Protein AF-A0A660S9J2-F1 (afdb_monomer_lite)

Foldseek 3Di:
DDPPDPPPCCNAQVVVCCVVVNAAPDWDWDPDDPQAATKIWGFHPVPPTKIWIWGPQVPPPRTHTQDIPDPVDDHNPVSVRHDPPVSVVPD

Organism: NCBI:txid2250710

Sequence (91 aa):
MFKQGNRKGRNTDRGRIYLKYGKPDQIIRKGISQKYKSAEIWKYYNKGGMTFIFSDVNSTGDYILVYSSISTERTDPNWRNYIDPMWVQME

Radius of gyration: 13.15 Å; chains: 1; bounding box: 31×28×40 Å

Secondary structure (DSSP, 8-state):
--------GGGSHHHHHHHHH-S-SEEEEE---SSS--EEEEEEGGGTSEEEEEE-TTSSS--EEEEESSTTS---TTGGGTS-GGGTS--

pLDDT: mean 84.17, std 14.15, range [41.84, 95.19]

Structure (mmCIF, N/CA/C/O backbone):
data_AF-A0A660S9J2-F1
#
_entry.id   AF-A0A660S9J2-F1
#
loop_
_atom_site.group_PDB
_atom_site.id
_atom_site.type_symbol
_atom_site.label_atom_id
_atom_site.label_alt_id
_atom_site.label_comp_id
_atom_site.label_asym_id
_atom_site.label_entity_id
_atom_site.label_seq_id
_atom_site.pdbx_PDB_ins_code
_atom_site.Cartn_x
_atom_site.Cartn_y
_atom_site.Cartn_z
_atom_site.occupancy
_atom_site.B_iso_or_equiv
_atom_site.auth_seq_id
_atom_site.auth_comp_id
_atom_site.auth_asym_id
_atom_site.auth_atom_id
_atom_site.pdbx_PDB_model_num
ATOM 1 N N . MET A 1 1 ? 3.427 -14.928 -28.421 1.00 41.84 1 MET A N 1
ATOM 2 C CA . MET A 1 1 ? 3.669 -13.834 -27.452 1.00 41.84 1 MET A CA 1
ATOM 3 C C . MET A 1 1 ? 2.580 -13.908 -26.390 1.00 41.84 1 MET A C 1
ATOM 5 O O . MET A 1 1 ? 1.419 -13.682 -26.709 1.00 41.84 1 MET A O 1
ATOM 9 N N . PHE A 1 2 ? 2.900 -14.366 -25.178 1.00 46.03 2 PHE A N 1
ATOM 10 C CA . PHE A 1 2 ? 1.890 -14.653 -24.154 1.00 46.03 2 PHE A CA 1
ATOM 11 C C . PHE A 1 2 ? 1.381 -13.359 -23.518 1.00 46.03 2 PHE A C 1
ATOM 13 O O . PHE A 1 2 ? 2.111 -12.652 -22.830 1.00 46.03 2 PHE A O 1
ATOM 20 N N . LYS A 1 3 ? 0.104 -13.065 -23.761 1.00 42.81 3 LYS A N 1
ATOM 21 C CA . LYS A 1 3 ? -0.656 -11.961 -23.173 1.00 42.81 3 LYS A CA 1
ATOM 22 C C . LYS A 1 3 ? -0.962 -12.295 -21.706 1.00 42.81 3 LYS A C 1
ATOM 24 O O . LYS A 1 3 ? -2.074 -12.694 -21.374 1.00 42.81 3 LYS A O 1
ATOM 29 N N . GLN A 1 4 ? 0.036 -12.214 -20.828 1.00 56.41 4 GLN A N 1
ATOM 30 C CA . GLN A 1 4 ? -0.188 -12.351 -19.390 1.00 56.41 4 GLN A CA 1
ATOM 31 C C . GLN A 1 4 ? -0.539 -10.986 -18.804 1.00 56.41 4 GLN A C 1
ATOM 33 O O . GLN A 1 4 ? 0.295 -10.098 -18.705 1.00 56.41 4 GLN A O 1
ATOM 38 N N . GLY A 1 5 ? -1.808 -10.819 -18.452 1.00 45.97 5 GLY A N 1
ATOM 39 C CA . GLY A 1 5 ? -2.292 -9.615 -17.781 1.00 45.97 5 GLY A CA 1
ATOM 40 C C . GLY A 1 5 ? -3.795 -9.608 -17.536 1.00 45.97 5 GLY A C 1
ATOM 41 O O . GLY A 1 5 ? -4.381 -8.554 -17.346 1.00 45.97 5 GLY A O 1
ATOM 42 N N . ASN A 1 6 ? -4.450 -10.772 -17.558 1.00 43.94 6 ASN A N 1
ATOM 43 C CA . ASN A 1 6 ? -5.884 -10.907 -17.285 1.00 43.94 6 ASN A CA 1
ATOM 44 C C . ASN A 1 6 ? -6.169 -11.116 -15.784 1.00 43.94 6 ASN A C 1
ATOM 46 O O . ASN A 1 6 ? -7.148 -11.764 -15.413 1.00 43.94 6 ASN A O 1
ATOM 50 N N . ARG A 1 7 ? -5.345 -10.558 -14.886 1.00 52.41 7 ARG A N 1
ATOM 51 C CA . ARG A 1 7 ? -5.779 -10.367 -13.497 1.00 52.41 7 ARG A CA 1
ATOM 52 C C . ARG A 1 7 ? -6.734 -9.179 -13.494 1.00 52.41 7 ARG A C 1
ATOM 54 O O . ARG A 1 7 ? -6.328 -8.038 -13.309 1.00 52.41 7 ARG A O 1
ATOM 61 N N . LYS A 1 8 ? -8.015 -9.467 -13.769 1.00 51.06 8 LYS A N 1
ATOM 62 C CA . LYS A 1 8 ? -9.156 -8.561 -13.552 1.00 51.06 8 LYS A CA 1
ATOM 63 C C . LYS A 1 8 ? -8.877 -7.747 -12.289 1.00 51.06 8 LYS A C 1
ATOM 65 O O . LYS A 1 8 ? -8.623 -8.356 -11.254 1.00 51.06 8 LYS A O 1
ATOM 70 N N . GLY A 1 9 ? -8.934 -6.414 -12.352 1.00 52.97 9 GLY A N 1
ATOM 71 C CA . GLY A 1 9 ? -8.516 -5.514 -11.262 1.00 52.97 9 GLY A CA 1
ATOM 72 C C . GLY A 1 9 ? -9.085 -5.838 -9.867 1.00 52.97 9 GLY A C 1
ATOM 73 O O . GLY A 1 9 ? -8.490 -5.458 -8.863 1.00 52.97 9 GLY A O 1
ATOM 74 N N . ARG A 1 10 ? -10.170 -6.624 -9.791 1.00 51.19 10 ARG A N 1
ATOM 75 C CA . ARG A 1 10 ? -10.760 -7.195 -8.568 1.00 51.19 10 ARG A CA 1
ATOM 76 C C . ARG A 1 10 ? -9.854 -8.180 -7.806 1.00 51.19 10 ARG A C 1
ATOM 78 O O . ARG A 1 10 ? -10.018 -8.306 -6.600 1.00 51.19 10 ARG A O 1
ATOM 85 N N . ASN A 1 11 ? -8.905 -8.838 -8.473 1.00 62.22 11 ASN A N 1
ATOM 86 C CA . ASN A 1 11 ? -7.952 -9.770 -7.851 1.00 62.22 11 ASN A CA 1
ATOM 87 C C . ASN A 1 11 ? -6.617 -9.105 -7.476 1.00 62.22 11 ASN A C 1
ATOM 89 O O . ASN A 1 11 ? -5.683 -9.801 -7.092 1.00 62.22 11 ASN A O 1
ATOM 93 N N . THR A 1 12 ? -6.506 -7.782 -7.617 1.00 83.50 12 THR A N 1
ATOM 94 C CA . THR A 1 12 ? -5.321 -7.039 -7.170 1.00 83.50 12 THR A CA 1
ATOM 95 C C . THR A 1 12 ? -5.525 -6.556 -5.741 1.00 83.50 12 THR A C 1
ATOM 97 O O . THR A 1 12 ? -6.656 -6.263 -5.338 1.00 83.50 12 THR A O 1
ATOM 100 N N . ASP A 1 13 ? -4.441 -6.413 -4.981 1.00 89.38 13 ASP A N 1
ATOM 101 C CA . ASP A 1 13 ? -4.524 -5.897 -3.613 1.00 89.38 13 ASP A CA 1
ATOM 102 C C . ASP A 1 13 ? -5.169 -4.507 -3.558 1.00 89.38 13 ASP A C 1
ATOM 104 O O . ASP A 1 13 ? -5.964 -4.228 -2.661 1.00 89.38 13 ASP A O 1
ATOM 108 N N . ARG A 1 14 ? -4.914 -3.660 -4.563 1.00 91.19 14 ARG A N 1
ATOM 109 C CA . ARG A 1 14 ? -5.575 -2.354 -4.706 1.00 91.19 14 ARG A CA 1
ATOM 110 C C . ARG A 1 14 ? -7.088 -2.486 -4.826 1.00 91.19 14 ARG A C 1
ATOM 112 O O . ARG A 1 14 ? -7.820 -1.779 -4.141 1.00 91.19 14 ARG A O 1
ATOM 119 N N . GLY A 1 15 ? -7.565 -3.415 -5.656 1.00 89.31 15 GLY A N 1
ATOM 120 C CA . GLY A 1 15 ? -8.994 -3.702 -5.790 1.00 89.31 15 GLY A CA 1
ATOM 121 C C . GLY A 1 15 ? -9.613 -4.180 -4.476 1.00 89.31 15 GLY A C 1
ATOM 122 O O . GLY A 1 15 ? -10.679 -3.705 -4.091 1.00 89.31 15 GLY A O 1
ATOM 123 N N . ARG A 1 16 ? -8.922 -5.063 -3.744 1.00 91.38 16 ARG A N 1
ATOM 124 C CA . ARG A 1 16 ? -9.366 -5.550 -2.429 1.00 91.38 16 ARG A CA 1
ATOM 125 C C . ARG A 1 16 ? -9.477 -4.418 -1.403 1.00 91.38 16 ARG A C 1
ATOM 127 O O . ARG A 1 16 ? -10.505 -4.312 -0.736 1.00 91.38 16 ARG A O 1
ATOM 134 N N . ILE A 1 17 ? -8.455 -3.565 -1.300 1.00 92.50 17 ILE A N 1
ATOM 135 C CA . ILE A 1 17 ? -8.458 -2.415 -0.386 1.00 92.50 17 ILE A CA 1
ATOM 136 C C . ILE A 1 17 ? -9.546 -1.413 -0.781 1.00 92.50 17 ILE A C 1
ATOM 138 O O . ILE A 1 17 ? -10.288 -0.966 0.088 1.00 92.50 17 ILE A O 1
ATOM 142 N N . TYR A 1 18 ? -9.722 -1.129 -2.074 1.00 91.56 18 TYR A N 1
ATOM 143 C CA . TYR A 1 18 ? -10.772 -0.224 -2.547 1.00 91.56 18 TYR A CA 1
ATOM 144 C C . TYR A 1 18 ? -12.177 -0.737 -2.215 1.00 91.56 18 TYR A C 1
ATOM 146 O O . TYR A 1 18 ? -13.034 0.027 -1.789 1.00 91.56 18 TYR A O 1
ATOM 154 N N . LEU A 1 19 ? -12.437 -2.037 -2.379 1.0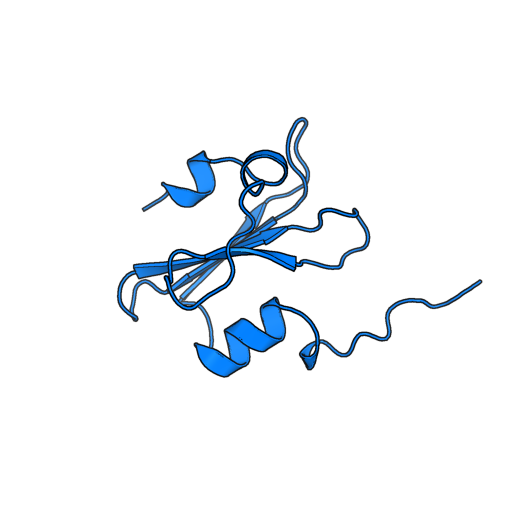0 90.62 19 LEU A N 1
ATOM 155 C CA . LEU A 1 19 ? -13.744 -2.614 -2.051 1.00 90.62 19 LEU A CA 1
ATOM 156 C C . LEU A 1 19 ? -14.020 -2.617 -0.543 1.00 90.62 19 LEU A C 1
ATOM 158 O O . LEU A 1 19 ? -15.165 -2.441 -0.139 1.00 90.62 19 LEU A O 1
ATOM 162 N N . LYS A 1 20 ? -12.987 -2.813 0.286 1.00 90.94 20 LYS A N 1
ATOM 163 C CA . LYS A 1 20 ? -13.125 -2.877 1.748 1.00 90.94 20 LYS A CA 1
ATOM 164 C C . LYS A 1 20 ? -13.200 -1.495 2.404 1.00 90.94 20 LYS A C 1
ATOM 166 O O . LYS A 1 20 ? -14.014 -1.291 3.297 1.00 90.94 20 LYS A O 1
ATOM 171 N N . TYR A 1 21 ? -12.361 -0.555 1.973 1.00 91.44 21 TYR A N 1
ATOM 172 C CA . TYR A 1 21 ? -12.212 0.764 2.599 1.00 91.44 21 TYR A CA 1
ATOM 173 C C . TYR A 1 21 ? -12.826 1.903 1.773 1.00 91.44 21 TYR A C 1
ATOM 175 O O . TYR A 1 21 ? -13.033 3.003 2.293 1.00 91.44 21 TYR A O 1
ATOM 183 N N . GLY A 1 22 ? -13.200 1.644 0.521 1.00 91.50 22 GLY A N 1
ATOM 184 C CA . GLY A 1 22 ? -13.741 2.630 -0.408 1.00 91.50 22 GLY A CA 1
ATOM 185 C C . GLY A 1 22 ? -12.653 3.402 -1.153 1.00 91.50 22 GLY A C 1
ATOM 186 O O . GLY A 1 22 ? -11.506 2.974 -1.258 1.00 91.50 22 GLY A O 1
ATOM 187 N N . LYS A 1 23 ? -13.029 4.569 -1.682 1.00 92.44 23 LYS A N 1
ATOM 188 C CA . LYS A 1 23 ? -12.100 5.472 -2.364 1.00 92.44 23 LYS A CA 1
ATOM 189 C C . LYS A 1 23 ? -11.144 6.123 -1.348 1.00 92.44 23 LYS A C 1
ATOM 191 O O . LYS A 1 23 ? -11.639 6.637 -0.345 1.00 92.44 23 LYS A O 1
ATOM 196 N N . PRO A 1 24 ? -9.823 6.140 -1.602 1.00 93.69 24 PRO A N 1
ATOM 197 C CA . PRO A 1 24 ? -8.880 6.893 -0.780 1.00 93.69 24 PRO A CA 1
ATOM 198 C C . PRO A 1 24 ? -9.096 8.401 -0.925 1.00 93.69 24 PRO A C 1
ATOM 200 O O . PRO A 1 24 ? -9.486 8.879 -1.993 1.00 93.69 24 PRO A O 1
ATOM 203 N N . ASP A 1 25 ? -8.785 9.144 0.134 1.00 93.50 25 ASP A N 1
ATOM 204 C CA . ASP A 1 25 ? -8.811 10.608 0.121 1.00 93.50 25 ASP A CA 1
ATOM 205 C C . ASP A 1 25 ? -7.684 11.158 -0.764 1.00 93.50 25 ASP A C 1
ATOM 207 O O . ASP A 1 25 ? -7.876 12.118 -1.511 1.00 93.50 25 ASP A O 1
ATOM 211 N N . GLN A 1 26 ? -6.514 10.509 -0.734 1.00 93.31 26 GLN A N 1
ATOM 212 C CA . GLN A 1 26 ? -5.361 10.893 -1.541 1.00 93.31 26 GLN A CA 1
ATOM 213 C C . GLN A 1 26 ? -4.656 9.675 -2.140 1.00 93.31 26 GLN A C 1
ATOM 215 O O . GLN A 1 26 ? -4.453 8.660 -1.473 1.00 93.31 26 GLN A O 1
ATOM 220 N N . ILE A 1 27 ? -4.238 9.810 -3.401 1.00 94.00 27 ILE A N 1
ATOM 221 C CA . ILE A 1 27 ? -3.391 8.841 -4.099 1.00 94.00 27 ILE A CA 1
ATOM 222 C C . ILE A 1 27 ? -2.100 9.547 -4.504 1.00 94.00 27 ILE A C 1
ATOM 224 O O . ILE A 1 27 ? -2.125 10.476 -5.309 1.00 94.00 27 ILE A O 1
ATOM 228 N N . ILE A 1 28 ? -0.967 9.092 -3.973 1.00 94.25 28 ILE A N 1
ATOM 229 C CA . ILE A 1 28 ? 0.364 9.594 -4.322 1.00 94.25 28 ILE A CA 1
ATOM 230 C C . ILE A 1 28 ? 1.088 8.505 -5.104 1.00 94.25 28 ILE A C 1
ATOM 232 O O . ILE A 1 28 ? 1.327 7.410 -4.598 1.00 94.25 28 ILE A O 1
ATOM 236 N N . ARG A 1 29 ? 1.472 8.812 -6.342 1.00 93.19 29 ARG A N 1
ATOM 237 C CA . ARG A 1 29 ? 2.247 7.903 -7.190 1.00 93.19 29 ARG A CA 1
ATOM 238 C C . ARG A 1 29 ? 3.722 8.253 -7.108 1.00 93.19 29 ARG A C 1
ATOM 240 O O . ARG A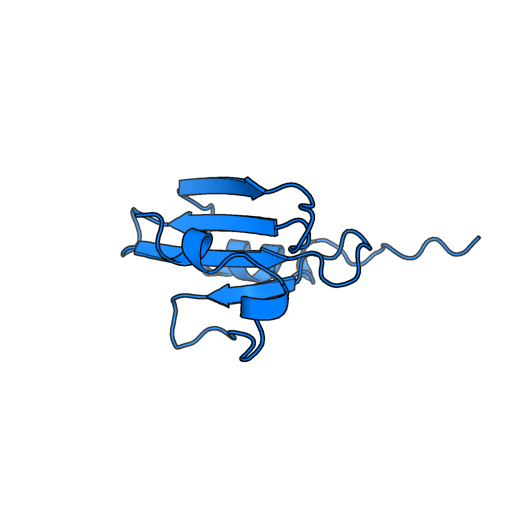 1 29 ? 4.108 9.401 -7.318 1.00 93.19 29 ARG A O 1
ATOM 247 N N . LYS A 1 30 ? 4.545 7.256 -6.810 1.00 92.00 30 LYS A N 1
ATOM 248 C CA . LYS A 1 30 ? 6.001 7.343 -6.804 1.00 92.00 30 LYS A CA 1
ATOM 249 C C . LYS A 1 30 ? 6.533 6.543 -7.985 1.00 92.00 30 LYS A C 1
ATOM 251 O O . LYS A 1 30 ? 6.198 5.370 -8.156 1.00 92.00 30 LYS A O 1
ATOM 256 N N . GLY A 1 31 ? 7.330 7.204 -8.820 1.00 88.12 31 GLY A N 1
ATOM 257 C CA . GLY A 1 31 ? 8.043 6.550 -9.911 1.00 88.12 31 GLY A CA 1
ATOM 258 C C . GLY A 1 31 ? 9.129 5.610 -9.393 1.00 88.12 31 GLY A C 1
ATOM 259 O O . GLY A 1 31 ? 9.417 5.565 -8.197 1.00 88.12 31 GLY A O 1
ATOM 260 N N . ILE A 1 32 ? 9.737 4.865 -10.313 1.00 85.19 32 ILE A N 1
ATOM 261 C CA . ILE A 1 32 ? 10.949 4.097 -10.020 1.00 85.19 32 ILE A CA 1
ATOM 262 C C . ILE A 1 32 ? 12.053 5.084 -9.615 1.00 85.19 32 ILE A C 1
ATOM 264 O O . ILE A 1 32 ? 12.241 6.106 -10.274 1.00 85.19 32 ILE A O 1
ATOM 268 N N . SER A 1 33 ? 12.772 4.781 -8.537 1.00 84.00 33 SER A N 1
ATOM 269 C CA . SER A 1 33 ? 13.963 5.518 -8.114 1.00 84.00 33 SER A CA 1
ATOM 270 C C . SER A 1 33 ? 15.195 4.616 -8.177 1.00 84.00 33 SER A C 1
ATOM 272 O O . SER A 1 33 ? 15.097 3.425 -8.468 1.00 84.00 33 SER A O 1
ATOM 274 N N . GLN A 1 34 ? 16.373 5.170 -7.887 1.00 81.69 34 GLN A N 1
ATOM 275 C CA . GLN A 1 34 ? 17.631 4.418 -7.914 1.00 81.69 34 GLN A CA 1
ATOM 276 C C . GLN A 1 34 ? 17.652 3.242 -6.918 1.00 81.69 34 GLN A C 1
ATOM 278 O O . GLN A 1 34 ? 18.375 2.274 -7.131 1.00 81.69 34 GLN A O 1
ATOM 283 N N . LYS A 1 35 ? 16.848 3.319 -5.846 1.00 85.00 35 LYS A N 1
ATOM 284 C CA . LYS A 1 35 ? 16.796 2.322 -4.767 1.00 85.00 35 LYS A CA 1
ATOM 285 C C . LYS A 1 35 ? 15.451 1.599 -4.654 1.00 85.00 35 LYS A C 1
ATOM 287 O O . LYS A 1 35 ? 15.427 0.453 -4.219 1.00 85.00 35 LYS A O 1
ATOM 292 N N . TYR A 1 36 ? 14.345 2.241 -5.030 1.00 87.69 36 TYR A N 1
ATOM 293 C CA . TYR A 1 36 ? 12.997 1.730 -4.777 1.00 87.69 36 TYR A CA 1
ATOM 294 C C . TYR A 1 36 ? 12.199 1.552 -6.067 1.00 87.69 36 TYR A C 1
ATOM 296 O O . TYR A 1 36 ? 12.367 2.284 -7.047 1.00 87.69 36 TYR A O 1
ATOM 304 N N . LYS A 1 37 ? 11.298 0.568 -6.054 1.00 87.69 37 LYS A N 1
ATOM 305 C CA . LYS A 1 37 ? 10.377 0.319 -7.165 1.00 87.69 37 LYS A CA 1
ATOM 306 C C . LYS A 1 37 ? 9.267 1.367 -7.176 1.00 87.69 37 LYS A C 1
ATOM 308 O O . LYS A 1 37 ? 9.025 2.051 -6.181 1.00 87.69 37 LYS A O 1
ATOM 313 N N . SER A 1 38 ? 8.569 1.481 -8.306 1.00 92.44 38 SER A N 1
ATOM 314 C CA . SER A 1 38 ? 7.387 2.337 -8.374 1.00 92.44 38 SER A CA 1
ATOM 315 C C . SER A 1 38 ? 6.353 1.901 -7.345 1.00 92.44 38 SER A C 1
ATOM 317 O O . SER A 1 38 ? 6.095 0.705 -7.177 1.00 92.44 38 SER A O 1
ATOM 319 N N . ALA A 1 39 ? 5.730 2.877 -6.699 1.00 93.06 39 ALA A N 1
ATOM 320 C CA . ALA A 1 39 ? 4.751 2.640 -5.656 1.00 93.06 39 ALA A CA 1
ATOM 321 C C . ALA A 1 39 ? 3.553 3.580 -5.770 1.00 93.06 39 ALA A C 1
ATOM 323 O O . ALA A 1 39 ? 3.631 4.666 -6.342 1.00 93.06 39 ALA A O 1
ATOM 324 N N 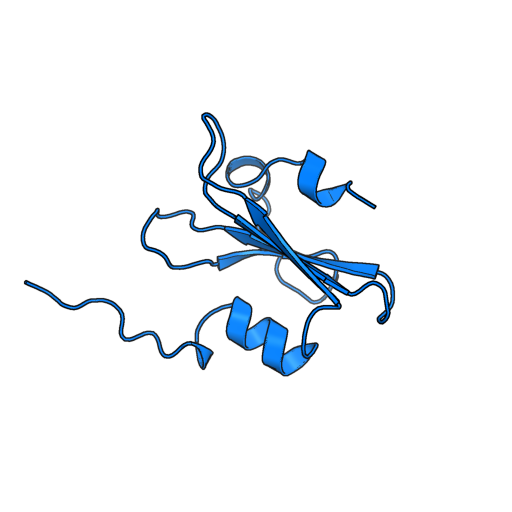. GLU A 1 40 ? 2.434 3.159 -5.202 1.00 94.62 40 GLU A N 1
ATOM 325 C CA . GLU A 1 40 ? 1.224 3.952 -5.072 1.00 94.62 40 GLU A CA 1
ATOM 326 C C . GLU A 1 40 ? 0.812 3.965 -3.601 1.00 94.62 40 GLU A C 1
ATOM 328 O O . GLU A 1 40 ? 0.614 2.918 -2.991 1.00 94.62 40 GLU A O 1
ATOM 333 N N . ILE A 1 41 ? 0.732 5.158 -3.021 1.00 95.06 41 ILE A N 1
ATOM 334 C CA . ILE A 1 41 ? 0.402 5.386 -1.616 1.00 95.06 41 ILE A CA 1
ATOM 335 C C . ILE A 1 41 ? -1.030 5.896 -1.574 1.00 95.06 41 ILE A C 1
ATOM 337 O O . ILE A 1 41 ? -1.351 6.914 -2.187 1.00 95.06 41 ILE A O 1
ATOM 341 N N . TRP A 1 42 ? -1.892 5.179 -0.873 1.00 95.19 42 TRP A N 1
ATOM 342 C CA . TRP A 1 42 ? -3.283 5.536 -0.650 1.00 95.19 42 TRP A CA 1
ATOM 343 C C . TRP A 1 42 ? -3.445 5.977 0.797 1.00 95.19 42 TRP A C 1
ATOM 345 O O . TRP A 1 42 ? -3.160 5.202 1.712 1.00 95.19 42 TRP A O 1
ATOM 355 N N . LYS A 1 43 ? -3.918 7.207 0.992 1.00 93.19 43 LYS A N 1
ATOM 356 C CA . LYS A 1 43 ? -4.180 7.777 2.313 1.00 93.19 43 LYS A CA 1
ATOM 357 C C . LYS A 1 43 ? -5.672 7.995 2.525 1.00 93.19 43 LYS A C 1
ATOM 359 O O . LYS A 1 43 ? -6.374 8.448 1.619 1.00 93.19 43 LYS A O 1
ATOM 364 N N . TYR A 1 44 ? -6.127 7.683 3.732 1.00 92.12 44 TYR A N 1
ATOM 365 C CA . TYR A 1 44 ? -7.496 7.849 4.202 1.00 92.12 44 TYR A CA 1
ATOM 366 C C . TYR A 1 44 ? -7.487 8.708 5.471 1.00 92.12 44 TYR A C 1
ATOM 368 O O . TYR A 1 44 ? -7.561 8.195 6.592 1.00 92.12 44 TYR A O 1
ATOM 376 N N . TYR A 1 45 ? -7.357 10.019 5.293 1.00 87.06 45 TYR A N 1
ATOM 377 C CA . TYR A 1 45 ? -7.343 10.989 6.384 1.00 87.06 45 TYR A CA 1
ATOM 378 C C . TYR A 1 45 ? -8.688 11.030 7.119 1.00 87.06 45 TYR A C 1
ATOM 380 O O . TYR A 1 45 ? -8.729 11.021 8.347 1.00 87.06 45 TYR A O 1
ATOM 388 N N . ASN A 1 46 ? -9.796 10.953 6.377 1.00 80.56 46 ASN A N 1
ATOM 389 C CA . ASN A 1 46 ? -11.148 11.075 6.928 1.00 80.56 46 ASN A CA 1
ATOM 390 C C . ASN A 1 46 ? -11.636 9.812 7.659 1.00 80.56 46 ASN A C 1
ATOM 392 O O . ASN A 1 46 ? -12.698 9.825 8.278 1.00 80.56 46 ASN A O 1
ATOM 396 N N . LYS A 1 47 ? -10.886 8.704 7.588 1.00 75.12 47 LYS A N 1
ATOM 397 C CA . LYS A 1 47 ? -11.253 7.406 8.181 1.00 75.12 47 LYS A CA 1
ATOM 398 C C . LYS A 1 47 ? -10.266 6.948 9.257 1.00 75.12 47 LYS A C 1
ATOM 400 O O . LYS A 1 47 ? -9.990 5.760 9.372 1.00 75.12 47 LYS A O 1
ATOM 405 N N . GLY A 1 48 ? -9.724 7.883 10.035 1.00 75.38 48 GLY A N 1
ATOM 406 C CA . GLY A 1 48 ? -8.822 7.561 11.146 1.00 75.38 48 GLY A CA 1
ATOM 407 C C . GLY A 1 48 ? -7.360 7.369 10.739 1.00 75.38 48 GLY A C 1
ATOM 408 O O . GLY A 1 48 ? -6.649 6.621 11.401 1.00 75.38 48 GLY A O 1
ATOM 409 N N . GLY A 1 49 ? -6.914 8.020 9.658 1.00 86.19 49 GLY A N 1
ATOM 410 C CA . GLY A 1 49 ? -5.495 8.064 9.285 1.00 86.19 49 GLY A CA 1
ATOM 411 C C . GLY A 1 49 ? -4.950 6.738 8.750 1.00 86.19 49 GLY A C 1
ATOM 412 O O . GLY A 1 49 ? -3.892 6.274 9.173 1.00 86.19 49 GLY A O 1
ATOM 413 N N . MET A 1 50 ? -5.672 6.092 7.829 1.00 91.69 50 MET A N 1
ATOM 414 C CA . MET A 1 50 ? -5.207 4.829 7.243 1.00 91.69 50 MET A CA 1
ATOM 415 C C . MET A 1 50 ? -4.253 5.080 6.075 1.00 91.69 50 MET A C 1
ATOM 417 O O . MET A 1 50 ? -4.549 5.887 5.192 1.00 91.69 50 MET A O 1
ATOM 421 N N . THR A 1 51 ? -3.165 4.319 6.014 1.00 93.31 51 THR A N 1
ATOM 422 C CA . THR A 1 51 ? -2.181 4.386 4.933 1.00 93.31 51 THR A CA 1
ATOM 423 C C . THR A 1 51 ? -1.945 2.995 4.373 1.00 93.31 51 THR A C 1
ATOM 425 O O . THR A 1 51 ? -1.661 2.048 5.107 1.00 93.31 51 THR A O 1
ATOM 428 N N . PHE A 1 52 ? -2.032 2.884 3.052 1.00 94.94 52 PHE A N 1
ATOM 429 C CA . PHE A 1 52 ? -1.718 1.673 2.306 1.00 94.94 52 PHE A CA 1
ATOM 430 C C . PHE A 1 52 ? -0.707 2.011 1.226 1.00 94.94 52 PHE A C 1
ATOM 432 O O . PHE A 1 52 ? -0.880 2.990 0.504 1.00 94.94 52 PHE A O 1
ATOM 439 N N . ILE A 1 53 ? 0.339 1.205 1.097 1.00 95.06 53 ILE A N 1
ATOM 440 C CA . ILE A 1 53 ? 1.357 1.391 0.071 1.00 95.06 53 ILE A CA 1
ATOM 441 C C . ILE A 1 53 ? 1.440 0.125 -0.758 1.00 95.06 53 ILE A C 1
ATOM 443 O O . ILE A 1 53 ? 1.673 -0.972 -0.244 1.00 95.06 53 ILE A O 1
ATOM 447 N N . PHE A 1 54 ? 1.264 0.307 -2.059 1.00 94.81 54 PHE A N 1
ATOM 448 C CA . PHE A 1 54 ? 1.365 -0.744 -3.049 1.00 94.81 54 PHE A CA 1
ATOM 449 C C . PHE A 1 54 ? 2.634 -0.545 -3.862 1.00 94.81 54 PHE A C 1
ATOM 451 O O . PHE A 1 54 ? 2.920 0.578 -4.265 1.00 94.81 54 PHE A O 1
ATOM 458 N N . SER A 1 55 ? 3.384 -1.606 -4.136 1.00 93.75 55 SER A N 1
ATOM 459 C CA . SER A 1 55 ? 4.622 -1.527 -4.917 1.00 93.75 55 SER A CA 1
ATOM 460 C C . SER A 1 55 ? 4.627 -2.564 -6.030 1.00 93.75 55 SER A C 1
ATOM 462 O O . SER A 1 55 ? 4.181 -3.694 -5.834 1.00 93.75 55 SER A O 1
ATOM 464 N N . ASP A 1 56 ? 5.142 -2.179 -7.196 1.00 90.75 56 ASP A N 1
ATOM 465 C CA . ASP A 1 56 ? 5.393 -3.102 -8.303 1.00 90.75 56 ASP A CA 1
ATOM 466 C C . ASP A 1 56 ? 6.765 -3.762 -8.126 1.00 90.75 56 ASP A C 1
ATOM 468 O O . ASP A 1 56 ? 7.760 -3.418 -8.774 1.00 90.75 56 ASP A O 1
ATOM 472 N N . VAL A 1 57 ? 6.815 -4.707 -7.186 1.00 87.38 57 VAL A N 1
ATOM 473 C CA . VAL A 1 57 ? 8.041 -5.407 -6.782 1.00 87.38 57 VAL A CA 1
ATOM 474 C C . VAL A 1 57 ? 8.711 -6.098 -7.972 1.00 87.38 57 VAL A C 1
ATOM 476 O O . VAL A 1 57 ? 9.931 -6.028 -8.128 1.00 87.38 57 VAL A O 1
ATOM 479 N N . ASN A 1 58 ? 7.906 -6.700 -8.851 1.00 84.69 58 ASN A N 1
ATOM 480 C CA . ASN A 1 58 ? 8.385 -7.465 -10.000 1.00 84.69 58 ASN A CA 1
ATOM 481 C C . ASN A 1 58 ? 8.586 -6.614 -11.264 1.00 84.69 58 ASN A C 1
ATOM 483 O O . ASN A 1 58 ? 9.051 -7.143 -12.268 1.00 84.69 58 ASN A O 1
ATOM 487 N N . SER A 1 59 ? 8.262 -5.314 -11.237 1.00 82.88 59 SER A N 1
ATOM 488 C CA . SER A 1 59 ? 8.326 -4.435 -12.421 1.00 82.88 59 SER A CA 1
ATOM 489 C C . SER A 1 59 ? 7.472 -4.956 -13.591 1.00 82.88 59 SER A C 1
ATOM 491 O O . SER A 1 59 ? 7.864 -4.894 -14.753 1.00 82.88 59 SER A O 1
ATOM 493 N N . THR A 1 60 ? 6.308 -5.517 -13.260 1.00 83.06 60 THR A N 1
ATOM 494 C CA . THR A 1 60 ? 5.354 -6.150 -14.195 1.00 83.06 60 THR A CA 1
ATOM 495 C C . THR A 1 60 ? 4.056 -5.355 -14.342 1.00 83.06 60 THR A C 1
ATOM 497 O O . THR A 1 60 ? 3.179 -5.733 -15.117 1.00 83.06 60 THR A O 1
ATOM 500 N N . GLY A 1 61 ? 3.908 -4.269 -13.583 1.00 82.62 61 GLY A N 1
ATOM 501 C CA . GLY A 1 61 ? 2.665 -3.527 -13.407 1.00 82.62 61 GLY A CA 1
ATOM 502 C C . GLY A 1 61 ? 1.716 -4.120 -12.356 1.00 82.62 61 GLY A C 1
ATOM 503 O O . GLY A 1 61 ? 0.633 -3.564 -12.151 1.00 82.62 61 GLY A O 1
ATOM 504 N N . ASP A 1 62 ? 2.092 -5.214 -11.678 1.00 85.31 62 ASP A N 1
ATOM 505 C CA . ASP A 1 62 ? 1.310 -5.816 -10.589 1.00 85.31 62 ASP A CA 1
ATOM 506 C C . ASP A 1 62 ? 1.704 -5.190 -9.242 1.00 85.31 62 ASP A C 1
ATOM 508 O O . ASP A 1 62 ? 2.689 -5.562 -8.603 1.00 85.31 62 ASP A O 1
ATOM 512 N N . TYR A 1 63 ? 0.928 -4.187 -8.833 1.00 90.19 63 TYR A N 1
ATOM 513 C CA . TYR A 1 63 ? 1.112 -3.488 -7.565 1.00 90.19 63 TYR A CA 1
ATOM 514 C C . TYR A 1 63 ? 0.501 -4.298 -6.420 1.00 90.19 63 TYR A C 1
ATOM 516 O O . TYR A 1 63 ? -0.724 -4.316 -6.245 1.00 90.19 63 TYR A O 1
ATOM 524 N N . ILE A 1 64 ? 1.368 -4.907 -5.615 1.00 91.44 64 ILE A N 1
ATOM 525 C CA . ILE A 1 64 ? 0.993 -5.674 -4.424 1.00 91.44 64 ILE A CA 1
ATOM 526 C C . ILE A 1 64 ? 1.045 -4.803 -3.171 1.00 91.44 64 ILE A C 1
ATOM 528 O O . ILE A 1 64 ? 1.834 -3.858 -3.100 1.00 91.44 64 ILE A O 1
ATOM 532 N N . LEU A 1 65 ? 0.222 -5.117 -2.171 1.00 93.62 65 LEU A N 1
ATOM 533 C CA . LEU A 1 65 ? 0.254 -4.437 -0.878 1.00 93.62 65 LEU A CA 1
ATOM 534 C C . LEU A 1 65 ? 1.530 -4.836 -0.134 1.00 93.62 65 LEU A C 1
ATOM 536 O O . LEU A 1 65 ? 1.691 -5.992 0.269 1.00 93.62 65 LEU A O 1
ATOM 540 N N . VAL A 1 66 ? 2.421 -3.862 0.051 1.00 94.06 66 VAL A N 1
ATOM 541 C CA . VAL A 1 66 ? 3.669 -4.046 0.803 1.00 94.06 66 VAL A CA 1
ATOM 542 C C . VAL A 1 66 ? 3.553 -3.500 2.220 1.00 94.06 66 VAL A C 1
ATOM 544 O O . VAL A 1 66 ? 4.114 -4.087 3.137 1.00 94.06 66 VAL A O 1
ATOM 547 N N . TYR A 1 67 ? 2.787 -2.427 2.424 1.00 94.44 67 TYR A N 1
ATOM 548 C CA . TYR A 1 67 ? 2.612 -1.813 3.737 1.00 94.44 67 TYR A CA 1
ATOM 549 C C . TYR A 1 67 ? 1.166 -1.388 3.980 1.00 94.44 67 TYR A C 1
ATOM 551 O O . TYR A 1 67 ? 0.550 -0.751 3.125 1.00 94.44 67 TYR A O 1
ATOM 559 N N . SER A 1 68 ? 0.654 -1.684 5.172 1.00 93.81 68 SER A N 1
ATOM 560 C CA . SER A 1 68 ? -0.596 -1.154 5.704 1.00 93.81 68 SER A CA 1
ATOM 561 C C . SER A 1 68 ? -0.403 -0.673 7.141 1.00 93.81 68 SER A C 1
ATOM 563 O O . SER A 1 68 ? 0.243 -1.347 7.943 1.00 93.81 68 SER A O 1
ATOM 565 N N . SER A 1 69 ? -1.005 0.469 7.483 1.00 91.88 69 SER A N 1
ATOM 566 C CA . SER A 1 69 ? -1.094 0.935 8.873 1.00 91.88 69 SER A CA 1
ATOM 567 C C . SER A 1 69 ? -2.175 0.215 9.691 1.00 91.88 69 SER A C 1
ATOM 569 O O . SER A 1 69 ? -2.277 0.433 10.896 1.00 91.88 69 SE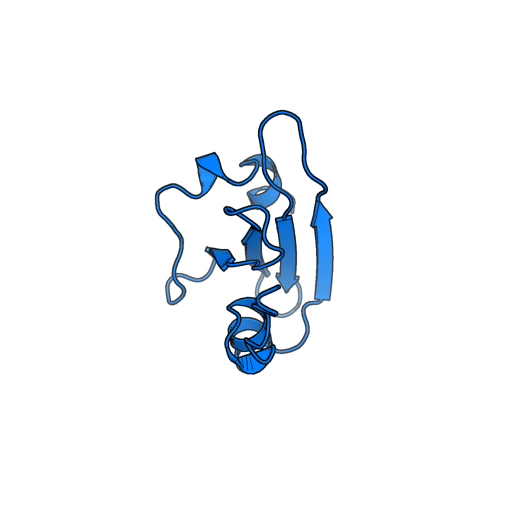R A O 1
ATOM 571 N N . ILE A 1 70 ? -2.989 -0.641 9.064 1.00 90.81 70 ILE A N 1
ATOM 572 C CA . ILE A 1 70 ? -4.079 -1.359 9.726 1.00 90.81 70 ILE A CA 1
ATOM 573 C C . ILE A 1 70 ? -3.583 -2.720 10.204 1.00 90.81 70 ILE A C 1
ATOM 575 O O . ILE A 1 70 ? -3.154 -3.546 9.407 1.00 90.81 70 ILE A O 1
ATOM 579 N N . SER A 1 71 ? -3.717 -2.990 11.503 1.00 85.62 71 SER A N 1
ATOM 580 C CA . SER A 1 71 ? -3.249 -4.235 12.132 1.00 85.62 71 SER A CA 1
ATOM 581 C C . SER A 1 71 ? -3.885 -5.505 11.559 1.00 85.62 71 SER A C 1
ATOM 583 O O . SER A 1 71 ? -3.258 -6.559 11.548 1.00 85.62 71 SER A O 1
ATOM 585 N N . THR A 1 72 ? -5.122 -5.418 11.061 1.00 87.81 72 THR A N 1
ATOM 586 C CA . THR A 1 72 ? -5.827 -6.551 10.437 1.00 87.81 72 THR A CA 1
ATOM 587 C C . THR A 1 72 ? -5.399 -6.820 8.994 1.00 87.81 72 THR A C 1
ATOM 589 O O . THR A 1 72 ? -5.880 -7.769 8.380 1.00 87.81 72 THR A O 1
ATOM 592 N N . GLU A 1 73 ? -4.592 -5.942 8.403 1.00 91.12 73 GLU A N 1
ATOM 593 C CA . GLU A 1 73 ? -4.166 -6.025 7.011 1.00 91.12 73 GLU A CA 1
ATOM 594 C C . GLU A 1 73 ? -2.727 -6.525 6.917 1.00 91.12 73 GLU A C 1
ATOM 596 O O . GLU A 1 73 ? -1.899 -6.300 7.798 1.00 91.12 73 GLU A O 1
ATOM 601 N N . ARG A 1 74 ? -2.420 -7.242 5.832 1.00 87.31 74 ARG A N 1
ATOM 602 C CA . ARG A 1 74 ? -1.079 -7.791 5.636 1.00 87.31 74 ARG A CA 1
ATOM 603 C C . ARG A 1 74 ? -0.090 -6.659 5.366 1.00 87.31 74 ARG A C 1
ATOM 605 O O . ARG A 1 74 ? -0.253 -5.917 4.400 1.00 87.31 74 ARG A O 1
ATOM 612 N N . THR A 1 75 ? 0.981 -6.628 6.146 1.00 90.38 75 THR A N 1
ATOM 613 C CA . THR A 1 75 ? 2.192 -5.857 5.860 1.00 90.38 75 THR A CA 1
ATOM 614 C C . THR A 1 75 ? 3.328 -6.837 5.623 1.00 90.38 75 THR A C 1
ATOM 616 O O . THR A 1 75 ? 3.520 -7.770 6.401 1.00 90.38 75 THR A O 1
ATOM 619 N N . ASP A 1 76 ? 4.056 -6.661 4.526 1.00 89.00 76 ASP A N 1
ATOM 620 C CA . ASP A 1 76 ? 5.216 -7.493 4.232 1.00 89.00 76 ASP A CA 1
ATOM 621 C C . ASP A 1 76 ? 6.345 -7.121 5.206 1.00 89.00 76 ASP A C 1
ATOM 623 O O . ASP A 1 76 ? 6.716 -5.952 5.247 1.00 89.00 76 ASP A O 1
ATOM 627 N N . PRO A 1 77 ? 6.927 -8.041 5.994 1.00 89.25 77 PRO A N 1
ATOM 628 C CA . PRO A 1 77 ? 8.010 -7.700 6.923 1.00 89.25 77 PRO A CA 1
ATOM 629 C C . PRO A 1 77 ? 9.228 -7.068 6.224 1.00 89.25 77 PRO A C 1
ATOM 631 O O . PRO A 1 77 ? 9.962 -6.297 6.844 1.00 89.25 77 PRO A O 1
ATOM 634 N N . ASN A 1 78 ? 9.408 -7.330 4.926 1.00 90.38 78 ASN A N 1
ATOM 635 C CA . ASN A 1 78 ? 10.491 -6.802 4.103 1.00 90.38 78 ASN A CA 1
ATOM 636 C C . ASN A 1 78 ? 10.093 -5.562 3.292 1.00 90.38 78 ASN A C 1
ATOM 638 O O . ASN A 1 78 ? 10.809 -5.180 2.367 1.00 90.38 78 ASN A O 1
ATOM 642 N N . TRP A 1 79 ? 8.982 -4.898 3.627 1.00 90.81 79 TRP A N 1
ATOM 643 C CA . TRP A 1 79 ? 8.462 -3.752 2.872 1.00 90.81 79 TRP A CA 1
ATOM 644 C C . TRP A 1 79 ? 9.505 -2.649 2.616 1.00 90.81 79 TRP A C 1
ATOM 646 O O . TRP A 1 79 ? 9.508 -2.037 1.549 1.00 90.81 79 TRP A O 1
ATOM 656 N N . ARG A 1 80 ? 10.444 -2.445 3.551 1.00 91.06 80 ARG A N 1
ATOM 657 C CA . ARG A 1 80 ? 11.542 -1.461 3.458 1.00 91.06 80 ARG A CA 1
ATOM 658 C C . ARG A 1 80 ? 12.513 -1.713 2.299 1.00 91.06 80 ARG A C 1
ATOM 660 O O . ARG A 1 80 ? 13.268 -0.816 1.937 1.00 91.06 80 ARG A O 1
ATOM 667 N N . ASN A 1 81 ? 12.499 -2.912 1.719 1.00 91.38 81 ASN A N 1
ATOM 668 C CA . ASN A 1 81 ? 13.298 -3.245 0.539 1.00 91.38 81 ASN A CA 1
ATOM 669 C C . ASN A 1 81 ? 12.635 -2.771 -0.760 1.00 91.38 81 ASN A C 1
ATOM 671 O O . ASN A 1 81 ? 13.306 -2.638 -1.779 1.00 91.38 81 ASN A O 1
ATOM 675 N N . TYR A 1 82 ? 11.323 -2.526 -0.738 1.00 88.81 82 TYR A N 1
ATOM 676 C CA . TYR A 1 82 ? 10.546 -2.186 -1.930 1.00 88.81 82 TYR A CA 1
ATOM 677 C C . TYR A 1 82 ? 10.210 -0.701 -2.007 1.00 88.81 82 TYR A C 1
ATOM 679 O O . TYR A 1 82 ? 10.159 -0.141 -3.104 1.00 88.81 82 TYR A O 1
ATOM 687 N N . ILE A 1 83 ? 9.989 -0.071 -0.853 1.00 90.62 83 ILE A N 1
ATOM 688 C CA . ILE A 1 83 ? 9.537 1.315 -0.743 1.00 90.62 83 ILE A CA 1
ATOM 689 C C . ILE A 1 83 ? 10.382 2.105 0.250 1.00 90.62 83 ILE A C 1
ATOM 691 O O . ILE A 1 83 ? 10.969 1.546 1.178 1.00 90.62 83 ILE A O 1
ATOM 695 N N . ASP A 1 84 ? 10.392 3.422 0.073 1.00 91.50 84 ASP A N 1
ATOM 696 C CA . ASP A 1 84 ? 11.085 4.327 0.980 1.00 91.50 84 ASP A CA 1
ATOM 697 C C . ASP A 1 84 ? 10.355 4.414 2.336 1.00 91.50 84 ASP A C 1
ATOM 699 O O . ASP A 1 84 ? 9.170 4.769 2.359 1.00 91.50 84 ASP A O 1
ATOM 703 N N . PRO A 1 85 ? 11.026 4.148 3.475 1.00 90.12 85 PRO A N 1
ATOM 704 C CA . PRO A 1 85 ? 10.451 4.344 4.806 1.00 90.12 85 PRO A CA 1
ATOM 705 C C . PRO A 1 85 ? 9.899 5.748 5.055 1.00 90.12 85 PRO A C 1
ATOM 707 O O . PRO A 1 85 ? 8.937 5.892 5.808 1.00 90.12 85 PRO A O 1
ATOM 710 N N . MET A 1 86 ? 10.441 6.772 4.389 1.00 88.44 86 MET A N 1
ATOM 711 C CA . MET A 1 86 ? 9.932 8.138 4.504 1.00 88.44 86 MET A CA 1
ATOM 712 C C . MET A 1 86 ? 8.486 8.260 4.018 1.00 88.44 86 MET A C 1
ATOM 714 O O . MET A 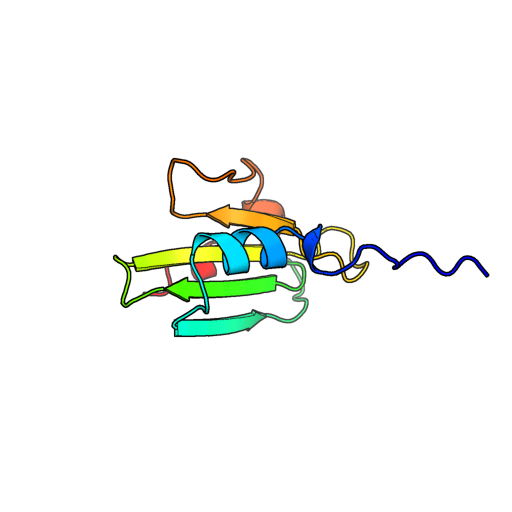1 86 ? 7.743 9.090 4.523 1.00 88.44 86 MET A O 1
ATOM 718 N N . TRP A 1 87 ? 8.048 7.428 3.068 1.00 88.38 87 TRP A N 1
ATOM 719 C CA . TRP A 1 87 ? 6.680 7.482 2.538 1.00 88.38 87 TRP A CA 1
ATOM 720 C C . TRP A 1 87 ? 5.622 7.048 3.553 1.00 88.38 87 TRP A C 1
ATOM 722 O O . TRP A 1 87 ? 4.464 7.437 3.421 1.00 88.38 87 TRP A O 1
ATOM 732 N N . VAL A 1 88 ? 6.014 6.267 4.563 1.00 86.12 88 VAL A N 1
ATOM 733 C CA . VAL A 1 88 ? 5.133 5.839 5.657 1.00 86.12 88 VAL A CA 1
ATOM 734 C C . VAL A 1 88 ? 4.922 6.959 6.677 1.00 86.12 88 VAL A C 1
ATOM 736 O O . VAL A 1 88 ? 3.842 7.059 7.247 1.00 86.12 88 VAL A O 1
ATOM 739 N N . GLN A 1 89 ? 5.939 7.796 6.889 1.00 78.50 89 GLN A N 1
ATOM 740 C CA . GLN A 1 89 ? 5.952 8.870 7.891 1.00 78.50 89 GLN A CA 1
ATOM 741 C C . GLN A 1 89 ? 5.499 10.229 7.338 1.00 78.50 89 GLN A C 1
ATOM 743 O O . GLN A 1 89 ? 5.519 11.219 8.059 1.00 78.50 89 GLN A O 1
ATOM 748 N N . MET 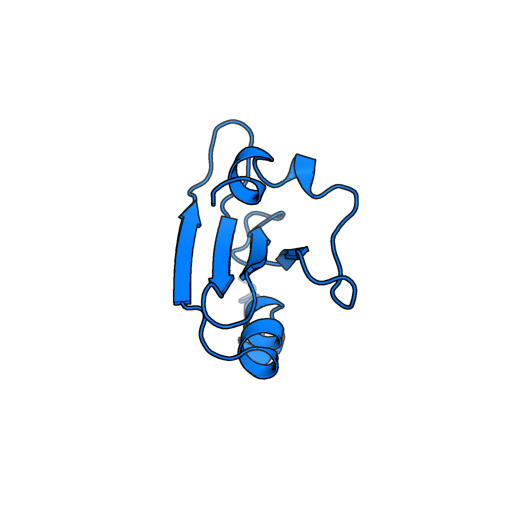A 1 90 ? 5.122 10.305 6.058 1.00 69.38 90 MET A N 1
ATOM 749 C CA . MET A 1 90 ? 4.513 11.511 5.501 1.00 69.38 90 MET A CA 1
ATOM 750 C C . MET A 1 90 ? 3.119 11.672 6.112 1.00 69.38 90 MET A C 1
ATOM 752 O O . MET A 1 90 ? 2.185 11.016 5.647 1.00 69.38 90 MET A O 1
ATOM 756 N N . GLU A 1 91 ? 2.973 12.527 7.119 1.00 57.09 91 GLU A N 1
ATOM 757 C CA . GLU A 1 91 ? 1.666 13.000 7.599 1.00 57.09 91 GLU A CA 1
ATOM 758 C C . GLU A 1 91 ? 1.143 14.114 6.683 1.00 57.09 91 GLU A C 1
ATOM 760 O O . GLU A 1 91 ? 1.854 15.126 6.496 1.00 57.09 91 GLU A O 1
#

InterPro domains:
  IPR030959 GWxTD domain [PF20094] (7-69)
  IPR030959 GWxTD domain [TIGR04514] (2-45)